Protein AF-A0A7W1SHS6-F1 (afdb_monomer_lite)

Secondary structure (DSSP, 8-state):
--HHHHHHHHHHHHHHHHHS-HHHHHHHHHHHT-SS--HHHHHHHHHTSHHHHHHHHH--S--HHHHHHHHHHHHHHIIIIISSS--HHHHHHHHHHHHHHH-HHHHHHHHHHHHHHHHHHH-S---HHHHHHHHHHHHHHHHHHHHHHHHHHHHT---

Foldseek 3Di:
DDPVLVVQLQVQLQVVLVVDDPVLNVLLCQLQVHPDDGSVVLVCCVVVVVSNVVSPVVDPDDCSSVVVSVVSSVVSCCCSVPVDRDPPVVVCVVVVVVCCCVPPVNVVVVVCCVVVVVVVVVPDDDPVVNVCVVVVVVVVVVVVVVVVVVVVVVVVDDD

Sequence (159 aa):
MTPEEERTLIANLDAKLLEMKPDQQRAIMRDLGLDRMSGKILLNAFAGGGAMLGAATVATSTGFGLYLAATTILHAVATTMFGVTLGFGVYTGLTSTIAFFLNPVVTSAVVAASVGGLMLTQGKRLPQKVAAMVLGQILSKRIHEKAMAAAMVAASGAP

pLDDT: mean 71.98, std 11.48, range [45.75, 91.44]

Radius of gyration: 23.16 Å; chains: 1; bounding box: 57×57×45 Å

Structure (mmCIF, N/CA/C/O backbone):
data_AF-A0A7W1SHS6-F1
#
_entry.id   AF-A0A7W1SHS6-F1
#
loop_
_atom_site.group_PDB
_atom_site.id
_atom_site.type_symbol
_atom_site.label_atom_id
_atom_site.label_alt_id
_atom_site.label_comp_id
_atom_site.label_asym_id
_atom_site.label_entity_id
_atom_site.label_seq_id
_atom_site.pdbx_PDB_ins_code
_atom_site.Cartn_x
_atom_site.Cartn_y
_atom_site.Cartn_z
_atom_site.occupancy
_atom_site.B_iso_or_equiv
_atom_site.auth_seq_id
_atom_site.auth_comp_id
_atom_site.auth_asym_id
_atom_site.auth_atom_id
_atom_site.pdbx_PDB_model_num
ATOM 1 N N . MET A 1 1 ? 9.366 14.236 -4.301 1.00 65.19 1 MET A N 1
ATOM 2 C CA . MET A 1 1 ? 9.626 13.476 -5.532 1.00 65.19 1 MET A CA 1
ATOM 3 C C . MET A 1 1 ? 9.761 14.472 -6.663 1.00 65.19 1 MET A C 1
ATOM 5 O O . MET A 1 1 ? 8.917 15.357 -6.766 1.00 65.19 1 MET A O 1
ATOM 9 N N . THR A 1 2 ? 10.839 14.403 -7.430 1.00 83.25 2 THR A N 1
ATOM 10 C CA . THR A 1 2 ? 11.040 15.233 -8.621 1.00 83.25 2 THR A CA 1
ATOM 11 C C . THR A 1 2 ? 10.282 14.639 -9.822 1.00 83.25 2 THR A C 1
ATOM 13 O O . THR A 1 2 ? 9.982 13.442 -9.818 1.00 83.25 2 THR A O 1
ATOM 16 N N . PRO A 1 3 ? 9.970 15.426 -10.871 1.00 85.81 3 PRO A N 1
ATOM 17 C CA . PRO A 1 3 ? 9.273 14.911 -12.057 1.00 85.81 3 PRO A CA 1
ATOM 18 C C . PRO A 1 3 ? 10.013 13.769 -12.775 1.00 85.81 3 PRO A C 1
ATOM 20 O O . PRO A 1 3 ? 9.381 12.889 -13.356 1.00 85.81 3 PRO A O 1
ATOM 23 N N . GLU A 1 4 ? 11.347 13.762 -12.727 1.00 83.75 4 GLU A N 1
ATOM 24 C CA . GLU A 1 4 ? 12.174 12.703 -13.323 1.00 83.75 4 GLU A CA 1
ATOM 25 C C . GLU A 1 4 ? 12.161 11.413 -12.487 1.00 83.75 4 GLU A C 1
ATOM 27 O O . GLU A 1 4 ? 12.064 10.309 -13.032 1.00 83.75 4 GLU A O 1
ATOM 32 N N . GLU A 1 5 ? 12.163 11.532 -11.155 1.00 81.62 5 GLU A N 1
ATOM 33 C CA . GLU A 1 5 ? 11.978 10.388 -10.253 1.00 81.62 5 GLU A CA 1
ATOM 34 C C . GLU A 1 5 ? 10.604 9.740 -10.460 1.00 81.62 5 GLU A C 1
ATOM 36 O O . GLU A 1 5 ? 10.496 8.515 -10.483 1.00 81.62 5 GLU A O 1
ATOM 41 N N . GLU A 1 6 ? 9.547 10.545 -10.625 1.00 85.19 6 GLU A N 1
ATOM 42 C CA . GLU A 1 6 ? 8.181 10.052 -10.843 1.00 85.19 6 GLU A CA 1
ATOM 43 C C . GLU A 1 6 ? 8.068 9.247 -12.140 1.00 85.19 6 GLU A C 1
ATOM 45 O O . GLU A 1 6 ? 7.535 8.136 -12.144 1.00 85.19 6 GLU A O 1
ATOM 50 N N . ARG A 1 7 ? 8.638 9.761 -13.234 1.00 88.50 7 ARG A N 1
ATOM 51 C CA . ARG A 1 7 ? 8.676 9.059 -14.526 1.00 88.50 7 ARG A CA 1
ATOM 52 C C . ARG A 1 7 ? 9.415 7.731 -14.433 1.00 88.50 7 ARG A C 1
ATOM 54 O O . ARG A 1 7 ? 8.915 6.718 -14.918 1.00 88.50 7 ARG A O 1
ATOM 61 N N . THR A 1 8 ? 10.572 7.731 -13.776 1.00 87.12 8 THR A N 1
ATOM 62 C CA . THR A 1 8 ? 11.384 6.523 -13.582 1.00 87.12 8 THR A CA 1
ATOM 63 C C . THR A 1 8 ? 10.645 5.497 -12.723 1.00 87.12 8 THR A C 1
ATOM 65 O O . THR A 1 8 ? 10.667 4.302 -13.010 1.00 87.12 8 THR A O 1
ATOM 68 N N . LEU A 1 9 ? 9.923 5.953 -11.697 1.00 87.50 9 LEU A N 1
ATOM 69 C CA . LEU A 1 9 ? 9.112 5.086 -10.851 1.00 87.50 9 LEU A CA 1
ATOM 70 C C . LEU A 1 9 ?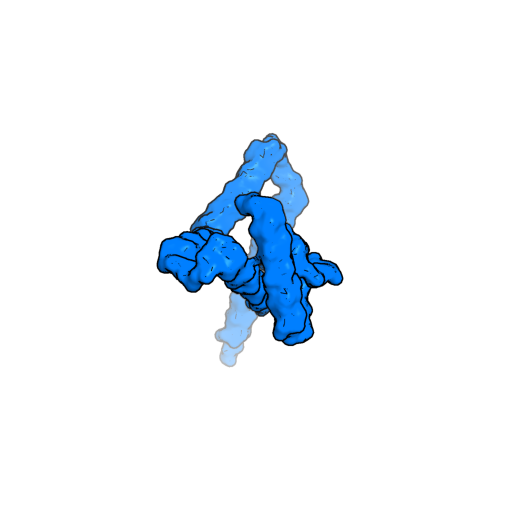 7.969 4.434 -11.631 1.00 87.50 9 LEU A C 1
ATOM 72 O O . LEU A 1 9 ? 7.762 3.228 -11.504 1.00 87.50 9 LEU A O 1
ATOM 76 N N . ILE A 1 10 ? 7.255 5.208 -12.450 1.00 90.81 10 ILE A N 1
ATOM 77 C CA . ILE A 1 10 ? 6.176 4.691 -13.298 1.00 90.81 10 ILE A CA 1
ATOM 78 C C . ILE A 1 10 ? 6.727 3.668 -14.298 1.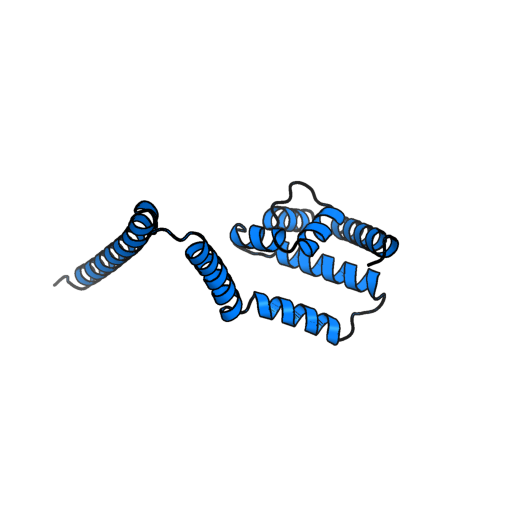00 90.81 10 ILE A C 1
ATOM 80 O O . ILE A 1 10 ? 6.159 2.585 -14.414 1.00 90.81 10 ILE A O 1
ATOM 84 N N . ALA A 1 11 ? 7.857 3.958 -14.948 1.00 89.75 11 ALA A N 1
ATOM 85 C CA . ALA A 1 11 ? 8.485 3.041 -15.898 1.00 89.75 11 ALA A CA 1
ATOM 86 C C . ALA A 1 11 ? 8.916 1.716 -15.241 1.00 89.75 11 ALA A C 1
ATOM 88 O O . ALA A 1 11 ? 8.647 0.640 -15.774 1.00 89.75 11 ALA A O 1
ATOM 89 N N . ASN A 1 12 ? 9.522 1.780 -14.052 1.00 89.00 12 ASN A N 1
ATOM 90 C CA . ASN A 1 12 ? 9.911 0.591 -13.289 1.00 89.00 12 ASN A CA 1
ATOM 91 C C . ASN A 1 12 ? 8.697 -0.230 -12.839 1.00 89.00 12 ASN A C 1
ATOM 93 O O . ASN A 1 12 ? 8.747 -1.461 -12.828 1.00 89.00 12 ASN A O 1
ATOM 97 N N . LEU A 1 13 ? 7.597 0.436 -12.483 1.00 89.88 13 LEU A N 1
ATOM 98 C CA . LEU A 1 13 ? 6.340 -0.237 -12.181 1.00 89.88 13 LEU A CA 1
ATOM 99 C C . LEU A 1 13 ? 5.766 -0.929 -13.415 1.00 89.88 13 LEU A C 1
ATOM 101 O O . LEU A 1 13 ? 5.416 -2.099 -13.320 1.00 89.88 13 LEU A O 1
ATOM 105 N N . ASP A 1 14 ? 5.709 -0.256 -14.562 1.00 91.44 14 ASP A N 1
ATOM 106 C CA . ASP A 1 14 ? 5.215 -0.851 -15.807 1.00 91.44 14 ASP A CA 1
ATOM 107 C C . ASP A 1 14 ? 6.037 -2.083 -16.210 1.00 91.44 14 ASP A C 1
ATOM 109 O O . ASP A 1 14 ? 5.464 -3.135 -16.492 1.00 91.44 14 ASP A O 1
ATOM 113 N N . ALA A 1 15 ? 7.369 -2.000 -16.140 1.00 88.81 15 ALA A N 1
ATOM 114 C CA . ALA A 1 15 ? 8.252 -3.138 -16.392 1.00 88.81 15 ALA A CA 1
ATOM 115 C C . ALA A 1 15 ? 7.947 -4.310 -15.448 1.00 88.81 15 ALA A C 1
ATOM 117 O O . ALA A 1 15 ? 7.743 -5.443 -15.886 1.00 88.81 15 ALA A O 1
ATOM 118 N N . LYS A 1 16 ? 7.818 -4.029 -14.149 1.00 86.50 16 LYS A N 1
ATOM 119 C CA . LYS A 1 16 ? 7.563 -5.067 -13.151 1.00 86.50 16 LYS A CA 1
ATOM 120 C C . LYS A 1 16 ? 6.177 -5.692 -13.279 1.00 86.50 16 LYS A C 1
ATOM 122 O O . LYS A 1 16 ? 6.007 -6.864 -12.963 1.00 86.50 16 LYS A O 1
ATOM 127 N N . LEU A 1 17 ? 5.187 -4.940 -13.752 1.00 87.81 17 LEU A N 1
ATOM 128 C CA . LEU A 1 17 ? 3.856 -5.471 -14.037 1.00 87.81 17 LEU A CA 1
ATOM 129 C C . LEU A 1 17 ? 3.885 -6.412 -15.238 1.00 87.81 17 LEU A C 1
ATOM 131 O O . LEU A 1 17 ? 3.239 -7.455 -15.183 1.00 87.81 17 LEU A O 1
ATOM 135 N N . LEU A 1 18 ? 4.654 -6.091 -16.280 1.00 87.38 18 LEU A N 1
ATOM 136 C CA . LEU A 1 18 ? 4.817 -6.947 -17.459 1.00 87.38 18 LEU A CA 1
ATOM 137 C C . LEU A 1 18 ? 5.500 -8.284 -17.132 1.00 87.38 18 LEU A C 1
ATOM 139 O O . LEU A 1 18 ? 5.187 -9.291 -17.761 1.00 87.38 18 LEU A O 1
ATOM 143 N N . GLU A 1 19 ? 6.382 -8.313 -16.133 1.00 88.06 19 GLU A N 1
ATOM 144 C CA . GLU A 1 19 ? 7.033 -9.540 -15.653 1.00 88.06 19 GLU A CA 1
ATOM 145 C C . GLU A 1 19 ? 6.102 -10.449 -14.828 1.00 88.06 19 GLU A C 1
ATOM 147 O O . GLU A 1 19 ? 6.369 -11.643 -14.668 1.00 88.06 19 GLU A O 1
ATOM 152 N N . MET A 1 20 ? 5.006 -9.910 -14.283 1.00 86.19 20 MET A N 1
ATOM 153 C CA . MET A 1 20 ? 4.071 -10.688 -13.469 1.00 86.19 20 MET A CA 1
ATOM 154 C C . MET A 1 20 ? 3.251 -11.662 -14.308 1.00 86.19 20 MET A C 1
ATOM 156 O O . MET A 1 20 ? 2.840 -11.378 -15.432 1.00 86.19 20 MET A O 1
ATOM 160 N N . LYS A 1 21 ? 2.899 -12.799 -13.701 1.00 89.94 21 LYS A N 1
ATOM 161 C CA . LYS A 1 21 ? 1.964 -13.741 -14.318 1.00 89.94 21 LYS A CA 1
ATOM 162 C C . LYS A 1 21 ? 0.578 -13.094 -14.475 1.00 89.94 21 LYS A C 1
ATOM 164 O 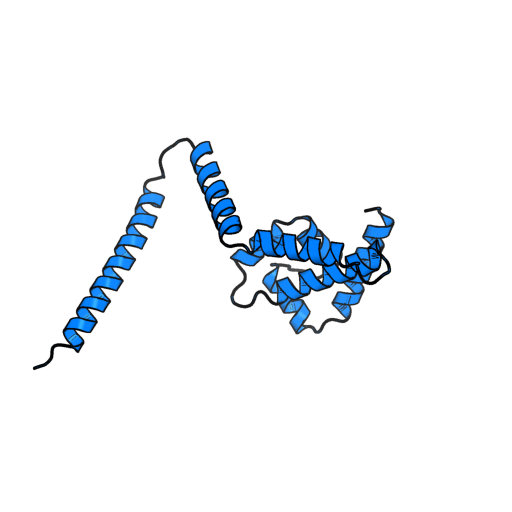O . LYS A 1 21 ? 0.158 -12.342 -13.589 1.00 89.94 21 LYS A O 1
ATOM 169 N N . PRO A 1 22 ? -0.198 -13.464 -15.508 1.00 87.06 22 PRO A N 1
ATOM 170 C CA . PRO A 1 22 ? -1.547 -12.933 -15.717 1.00 87.06 22 PRO A CA 1
ATOM 171 C C . PRO A 1 22 ? -2.468 -13.096 -14.498 1.00 87.06 22 PRO A C 1
ATOM 173 O O . PRO A 1 22 ? -3.282 -12.225 -14.206 1.00 87.06 22 PRO A O 1
ATOM 176 N N . ASP A 1 23 ? -2.319 -14.184 -13.737 1.00 85.25 23 ASP A N 1
ATOM 177 C CA . ASP A 1 23 ? -3.093 -14.428 -12.512 1.00 85.25 23 ASP A CA 1
ATOM 178 C C . ASP A 1 23 ? -2.801 -13.413 -11.406 1.00 85.25 23 ASP A C 1
ATOM 180 O O . ASP A 1 23 ? -3.709 -12.976 -10.700 1.00 85.25 23 ASP A O 1
ATOM 184 N N . GLN A 1 24 ? -1.540 -13.002 -11.281 1.00 84.62 24 GLN A N 1
ATOM 185 C CA . GLN A 1 24 ? -1.110 -12.007 -10.302 1.00 84.62 24 GLN A CA 1
ATOM 186 C C . GLN A 1 24 ? -1.639 -10.624 -10.678 1.00 84.62 24 GLN A C 1
ATOM 188 O O . GLN A 1 24 ? -2.161 -9.910 -9.823 1.00 84.62 24 GLN A O 1
ATOM 193 N N . GLN A 1 25 ? -1.583 -10.279 -11.967 1.00 85.75 25 GLN A N 1
ATOM 194 C CA . GLN A 1 25 ? -2.143 -9.027 -12.469 1.00 85.75 25 GLN A CA 1
ATOM 195 C C . GLN A 1 25 ? -3.658 -8.960 -12.237 1.00 85.75 25 GLN A C 1
ATOM 197 O O . GLN A 1 25 ? -4.163 -7.968 -11.714 1.00 85.75 25 GLN A O 1
ATOM 202 N N . ARG A 1 26 ? -4.383 -10.045 -12.543 1.00 85.25 26 ARG A N 1
ATOM 203 C CA . ARG A 1 26 ? -5.829 -10.149 -12.295 1.00 85.25 26 ARG A CA 1
ATOM 204 C C . ARG A 1 26 ? -6.181 -10.022 -10.818 1.00 85.25 26 ARG A C 1
ATOM 206 O O . ARG A 1 26 ? -7.163 -9.361 -10.493 1.00 85.25 26 ARG A O 1
ATOM 213 N N . ALA A 1 27 ? -5.389 -10.623 -9.930 1.00 82.56 27 ALA A N 1
ATOM 214 C CA . ALA A 1 27 ? -5.591 -10.495 -8.491 1.00 82.56 27 ALA A CA 1
ATOM 215 C C . ALA A 1 27 ? -5.441 -9.038 -8.032 1.00 82.56 27 ALA A C 1
ATOM 217 O O . ALA A 1 27 ? -6.294 -8.547 -7.301 1.00 82.56 27 ALA A O 1
ATOM 218 N N . ILE A 1 28 ? -4.406 -8.332 -8.501 1.00 82.94 28 ILE A N 1
ATOM 219 C CA . ILE A 1 28 ? -4.196 -6.910 -8.194 1.00 82.94 28 ILE A CA 1
ATOM 220 C C . ILE A 1 28 ? -5.359 -6.058 -8.719 1.00 82.94 28 ILE A C 1
ATOM 222 O O . ILE A 1 28 ? -5.907 -5.252 -7.974 1.00 82.94 28 ILE A O 1
ATOM 226 N N . MET A 1 29 ? -5.764 -6.251 -9.978 1.00 82.12 29 MET A N 1
ATOM 227 C CA . MET A 1 29 ? -6.866 -5.497 -10.586 1.00 82.12 29 MET A CA 1
ATOM 228 C C . MET A 1 29 ? -8.187 -5.718 -9.848 1.00 82.12 29 MET A C 1
ATOM 230 O O . MET A 1 29 ? -8.881 -4.756 -9.533 1.00 82.12 29 MET A O 1
ATOM 234 N N . ARG A 1 30 ? -8.512 -6.974 -9.522 1.00 80.88 30 ARG A N 1
ATOM 235 C CA . ARG A 1 30 ? -9.715 -7.333 -8.763 1.00 80.88 30 ARG A CA 1
ATOM 236 C C . ARG A 1 30 ? -9.701 -6.717 -7.367 1.00 80.88 30 ARG A C 1
ATOM 238 O O . ARG A 1 30 ? -10.685 -6.109 -6.964 1.00 80.88 30 ARG A O 1
ATOM 245 N N . ASP A 1 31 ? -8.598 -6.877 -6.641 1.00 74.94 31 ASP A N 1
ATOM 246 C CA . ASP A 1 31 ? -8.495 -6.458 -5.240 1.00 74.94 31 ASP A CA 1
ATOM 247 C C . ASP A 1 31 ? -8.390 -4.933 -5.087 1.00 74.94 31 ASP A C 1
ATOM 249 O O . ASP A 1 31 ? -8.613 -4.433 -3.991 1.00 74.94 31 ASP A O 1
ATOM 253 N N . LEU A 1 32 ? -8.062 -4.199 -6.159 1.00 75.38 32 LEU A N 1
ATOM 254 C CA . LEU A 1 32 ? -8.024 -2.731 -6.199 1.00 75.38 32 LEU A CA 1
ATOM 255 C C . LEU A 1 32 ? -9.188 -2.099 -6.985 1.00 75.38 32 LEU A C 1
ATOM 257 O O . LEU A 1 32 ? -9.266 -0.875 -7.056 1.00 75.38 32 LEU A O 1
ATOM 261 N N . GLY A 1 33 ? -10.075 -2.903 -7.581 1.00 75.19 33 GLY A N 1
ATOM 262 C CA . GLY A 1 33 ? -11.180 -2.414 -8.414 1.00 75.19 33 GLY A CA 1
ATOM 263 C C . GLY A 1 33 ? -10.720 -1.642 -9.656 1.00 75.19 33 GLY A C 1
ATOM 264 O O . GLY A 1 33 ? -11.325 -0.634 -10.012 1.00 75.19 33 GLY A O 1
ATOM 265 N N . LEU A 1 34 ? -9.620 -2.065 -10.283 1.00 75.69 34 LEU A N 1
ATOM 266 C CA . LEU A 1 34 ? -9.028 -1.385 -11.435 1.00 75.69 34 LEU 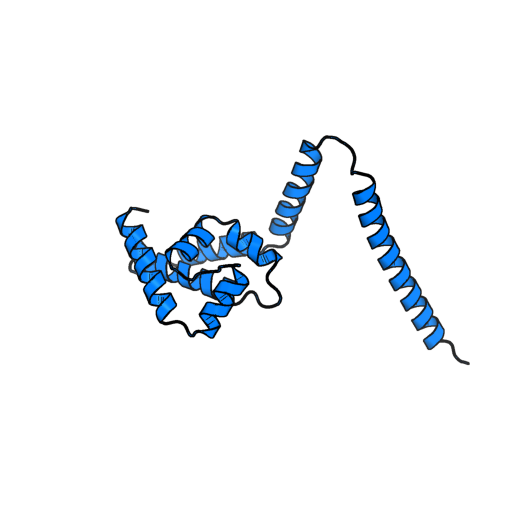A CA 1
ATOM 267 C C . LEU A 1 34 ? -9.462 -2.040 -12.749 1.00 75.69 34 LEU A C 1
ATOM 269 O O . LEU A 1 34 ? -9.209 -3.222 -12.969 1.00 75.69 34 LEU A O 1
ATOM 273 N N . ASP A 1 35 ? -10.006 -1.244 -13.670 1.00 75.94 35 ASP A N 1
ATOM 274 C CA . ASP A 1 35 ? -10.336 -1.697 -15.032 1.00 75.94 35 ASP A CA 1
ATOM 275 C C . ASP A 1 35 ? -9.104 -1.805 -15.942 1.00 75.94 35 ASP A C 1
ATOM 277 O O . ASP A 1 35 ? -9.127 -2.476 -16.974 1.00 75.94 35 ASP A O 1
ATOM 281 N N . ARG A 1 36 ? -8.011 -1.115 -15.587 1.00 79.94 36 ARG A N 1
ATOM 282 C CA . ARG A 1 36 ? -6.756 -1.102 -16.348 1.00 79.94 36 ARG A CA 1
ATOM 283 C C . ARG A 1 36 ? -5.552 -1.193 -15.426 1.00 79.94 36 ARG A C 1
ATOM 285 O O . ARG A 1 36 ? -5.542 -0.619 -14.341 1.00 79.94 36 ARG A O 1
ATOM 292 N N . MET A 1 37 ? -4.517 -1.865 -15.918 1.00 81.00 37 MET A N 1
ATOM 293 C CA . MET A 1 37 ? -3.263 -2.074 -15.207 1.00 81.00 37 MET A CA 1
ATOM 294 C C . MET A 1 37 ? -2.186 -1.140 -15.767 1.00 81.00 37 MET A C 1
ATOM 296 O O . MET A 1 37 ? -1.849 -1.227 -16.945 1.00 81.00 37 MET A O 1
ATOM 300 N N . SER A 1 38 ? -1.667 -0.235 -14.937 1.00 88.25 38 SER A N 1
ATOM 301 C CA . SER A 1 38 ? -0.458 0.541 -15.239 1.00 88.25 38 SER A CA 1
ATOM 302 C C . SER A 1 38 ? 0.224 1.014 -13.961 1.00 88.25 38 SER A C 1
ATOM 304 O O . SER A 1 38 ? -0.420 1.191 -12.920 1.00 88.25 38 SER A O 1
ATOM 306 N N . GLY A 1 39 ? 1.525 1.272 -14.049 1.00 84.88 39 GLY A N 1
ATOM 307 C CA . GLY A 1 39 ? 2.337 1.801 -12.964 1.00 84.88 39 GLY A CA 1
ATOM 308 C C . GLY A 1 39 ? 1.815 3.139 -12.455 1.00 84.88 39 GLY A C 1
ATOM 309 O O . GLY A 1 39 ? 1.770 3.358 -11.249 1.00 84.88 39 GLY A O 1
ATOM 310 N N . LYS A 1 40 ? 1.300 3.992 -13.349 1.00 86.00 40 LYS A N 1
ATOM 311 C CA . LYS A 1 40 ? 0.666 5.263 -12.971 1.00 86.00 40 LYS A CA 1
ATOM 312 C C . LYS A 1 40 ? -0.605 5.059 -12.142 1.00 86.00 40 LYS A C 1
ATOM 314 O O . LYS A 1 40 ? -0.808 5.760 -11.156 1.00 86.00 40 LYS A O 1
ATOM 319 N N . ILE A 1 41 ? -1.466 4.115 -12.528 1.00 84.50 41 ILE A N 1
ATOM 320 C CA . ILE A 1 41 ? -2.705 3.822 -11.789 1.00 84.50 41 ILE A CA 1
ATOM 321 C C . ILE A 1 41 ? -2.371 3.253 -10.406 1.00 84.50 41 ILE A C 1
ATOM 323 O O . ILE A 1 41 ? -2.951 3.689 -9.415 1.00 84.50 41 ILE A O 1
ATOM 327 N N . LEU A 1 42 ? -1.404 2.337 -10.326 1.00 83.00 42 LEU A N 1
ATOM 328 C CA . LEU A 1 42 ? -0.945 1.752 -9.065 1.00 83.00 42 LEU A CA 1
ATOM 329 C C . LEU A 1 42 ? -0.306 2.785 -8.136 1.00 83.00 42 LEU A C 1
ATOM 331 O O . LEU A 1 42 ? -0.652 2.842 -6.956 1.00 83.00 42 LEU A O 1
ATOM 335 N N . LEU A 1 43 ? 0.571 3.635 -8.673 1.00 84.88 43 LEU A N 1
ATOM 336 C CA . LEU A 1 43 ? 1.194 4.718 -7.921 1.00 84.88 43 LEU A CA 1
ATOM 337 C C . LEU A 1 43 ? 0.142 5.696 -7.388 1.00 84.88 43 LEU A C 1
ATOM 339 O O . LEU A 1 43 ? 0.189 6.056 -6.216 1.00 84.88 43 LEU A O 1
ATOM 343 N N . ASN A 1 44 ? -0.849 6.059 -8.204 1.00 80.12 44 ASN A N 1
ATOM 344 C CA . ASN A 1 44 ? -1.947 6.929 -7.788 1.00 80.12 44 ASN A CA 1
ATOM 345 C C . ASN A 1 44 ? -2.869 6.269 -6.755 1.00 80.12 44 ASN A C 1
ATOM 347 O O . ASN A 1 44 ? -3.322 6.941 -5.833 1.00 80.12 44 ASN A O 1
ATOM 351 N N . ALA A 1 45 ? -3.143 4.967 -6.874 1.00 74.50 45 ALA A N 1
ATOM 352 C CA . ALA A 1 45 ? -3.945 4.230 -5.898 1.00 74.50 45 ALA A CA 1
ATOM 353 C C . ALA A 1 45 ? -3.251 4.160 -4.528 1.00 74.50 45 ALA A C 1
ATOM 355 O O . ALA A 1 45 ? -3.908 4.277 -3.492 1.00 74.50 45 ALA A O 1
ATOM 356 N N . PHE A 1 46 ? -1.924 4.019 -4.531 1.00 75.81 46 PHE A N 1
ATOM 357 C CA . PHE A 1 46 ? -1.093 4.039 -3.331 1.00 75.81 46 PHE A CA 1
ATOM 358 C C . PHE A 1 46 ? -0.965 5.445 -2.735 1.00 75.81 46 PHE A C 1
ATOM 360 O O . PHE A 1 46 ? -1.241 5.635 -1.554 1.00 75.81 46 PHE A O 1
ATOM 367 N N . ALA A 1 47 ? -0.620 6.445 -3.551 1.00 75.12 47 ALA A N 1
ATOM 368 C CA . ALA A 1 47 ? -0.487 7.838 -3.120 1.00 75.12 47 ALA A CA 1
ATOM 369 C C . ALA A 1 47 ? -1.822 8.437 -2.653 1.00 75.12 47 ALA A C 1
ATOM 371 O O . ALA A 1 47 ? -1.856 9.246 -1.731 1.00 75.12 47 ALA A O 1
ATOM 372 N N . GLY A 1 48 ? -2.928 8.019 -3.273 1.00 67.06 48 GLY A N 1
ATOM 373 C CA . GLY A 1 48 ? -4.271 8.466 -2.930 1.00 67.06 48 GLY A CA 1
ATOM 374 C C . GLY A 1 48 ? -4.800 7.896 -1.615 1.00 67.06 48 GLY A C 1
ATOM 375 O O . GLY A 1 48 ? -5.743 8.471 -1.079 1.00 67.06 48 GLY A O 1
ATOM 376 N N . GLY A 1 49 ? -4.230 6.796 -1.094 1.00 57.06 49 GLY A N 1
ATOM 377 C CA . GLY A 1 49 ? -4.577 6.138 0.180 1.00 57.06 49 GLY A CA 1
ATOM 378 C C . GLY A 1 49 ? -5.998 5.548 0.270 1.00 57.06 49 GLY A C 1
ATOM 379 O O . GLY A 1 49 ? -6.187 4.426 0.734 1.00 57.06 49 GLY A O 1
ATOM 380 N N . GLY A 1 50 ? -7.013 6.266 -0.215 1.00 54.19 50 GLY A N 1
ATOM 381 C CA . GLY A 1 50 ? -8.430 5.919 -0.137 1.00 54.19 50 GLY A CA 1
ATOM 382 C C . GLY A 1 50 ? -8.877 4.828 -1.108 1.00 54.19 50 GLY A C 1
ATOM 383 O O . GLY A 1 50 ? -9.822 4.111 -0.798 1.00 54.19 50 GLY A O 1
ATOM 384 N N . ALA A 1 51 ? -8.192 4.643 -2.242 1.00 52.19 51 ALA A N 1
ATOM 385 C CA . ALA A 1 51 ? -8.524 3.580 -3.196 1.00 52.19 51 ALA A CA 1
ATOM 386 C C . ALA A 1 51 ? -8.130 2.192 -2.661 1.00 52.19 51 ALA A C 1
ATOM 388 O O . ALA A 1 51 ? -8.931 1.266 -2.722 1.00 52.19 51 ALA A O 1
ATOM 389 N N . MET A 1 52 ? -6.945 2.059 -2.049 1.00 50.88 52 MET A N 1
ATOM 390 C CA . MET A 1 52 ? -6.536 0.816 -1.378 1.00 50.88 52 MET A CA 1
ATOM 391 C C . MET A 1 52 ? -7.418 0.489 -0.163 1.00 50.88 52 MET A C 1
ATOM 393 O O . MET A 1 52 ? -7.784 -0.668 0.030 1.00 50.88 52 MET A O 1
ATOM 397 N N . LEU A 1 53 ? -7.801 1.494 0.635 1.00 49.50 53 LEU A N 1
ATOM 398 C CA . LEU A 1 53 ? -8.677 1.298 1.798 1.00 49.50 53 LEU A CA 1
ATOM 399 C C . LEU A 1 53 ? -10.130 0.979 1.406 1.00 49.50 53 LEU A C 1
ATOM 401 O O . LEU A 1 53 ? -10.763 0.142 2.043 1.00 49.50 53 LEU A O 1
ATOM 405 N N . GLY A 1 54 ? -10.654 1.612 0.351 1.00 51.22 54 GLY A N 1
ATOM 406 C CA . GLY A 1 54 ? -11.990 1.337 -0.183 1.00 51.22 54 GLY A CA 1
ATOM 407 C C . GLY A 1 54 ? -12.086 -0.004 -0.912 1.00 51.22 54 GLY A C 1
ATOM 408 O O . GLY A 1 54 ? -13.115 -0.666 -0.852 1.00 51.22 54 GLY A O 1
ATOM 409 N N . ALA A 1 55 ? -11.008 -0.452 -1.553 1.00 51.47 55 ALA A N 1
ATOM 410 C CA . ALA A 1 55 ? -10.975 -1.770 -2.169 1.00 51.47 55 ALA A CA 1
ATOM 411 C C . ALA A 1 55 ? -10.803 -2.892 -1.125 1.00 51.47 55 ALA A C 1
ATOM 413 O O . ALA A 1 55 ? -11.404 -3.955 -1.263 1.00 51.47 55 ALA A O 1
ATOM 414 N N . ALA A 1 56 ? -10.108 -2.633 -0.009 1.00 49.19 56 ALA A N 1
ATOM 415 C CA . ALA A 1 56 ? -9.987 -3.574 1.109 1.00 49.19 56 ALA A CA 1
ATOM 416 C C . ALA A 1 56 ? -11.321 -3.885 1.820 1.00 49.19 56 ALA A C 1
ATOM 418 O O . ALA A 1 56 ? -11.458 -4.960 2.401 1.00 49.19 56 ALA A O 1
ATOM 419 N N . THR A 1 57 ? -12.314 -2.989 1.770 1.00 48.78 57 THR A N 1
ATOM 420 C CA . THR A 1 57 ? -13.648 -3.239 2.352 1.00 48.78 57 THR A CA 1
ATOM 421 C C . THR A 1 57 ? -14.560 -4.057 1.432 1.00 48.78 57 THR A C 1
ATOM 423 O O . THR A 1 57 ? -15.520 -4.656 1.916 1.00 48.78 57 THR A O 1
ATOM 426 N N . VAL A 1 58 ? -14.254 -4.119 0.130 1.00 47.97 58 VAL A N 1
ATOM 427 C CA . VAL A 1 58 ? -15.036 -4.837 -0.896 1.00 47.97 58 VAL A CA 1
ATOM 428 C C . VAL A 1 58 ? -14.359 -6.146 -1.334 1.00 47.97 58 VAL A C 1
ATOM 430 O O . VAL A 1 58 ? -15.037 -7.061 -1.801 1.00 47.97 58 VAL A O 1
ATOM 433 N N . ALA A 1 59 ? -13.040 -6.281 -1.156 1.00 47.03 59 ALA A N 1
ATOM 434 C CA . ALA A 1 59 ? -12.270 -7.431 -1.615 1.00 47.03 59 ALA A CA 1
ATOM 435 C C . ALA A 1 59 ? -12.588 -8.702 -0.812 1.00 47.03 59 ALA A C 1
ATOM 437 O O . ALA A 1 59 ? -12.053 -8.994 0.258 1.00 47.03 59 ALA A O 1
ATOM 438 N N . THR A 1 60 ? -13.451 -9.507 -1.408 1.00 49.31 60 THR A N 1
ATOM 439 C CA . THR A 1 60 ? -13.696 -10.903 -1.087 1.00 49.31 60 THR A CA 1
ATOM 440 C C . THR A 1 60 ? -12.386 -11.712 -0.996 1.00 49.31 60 THR A C 1
ATOM 442 O O . THR A 1 60 ? -11.624 -11.842 -1.953 1.00 49.31 60 THR A O 1
ATOM 445 N N . SER A 1 61 ? -12.176 -12.272 0.196 1.00 48.22 61 SER A N 1
ATOM 446 C CA . SER A 1 61 ? -11.506 -13.536 0.541 1.00 48.22 61 SER A CA 1
ATOM 447 C C . SER A 1 61 ? -9.983 -13.726 0.514 1.00 48.22 61 SER A C 1
ATOM 449 O O . SER A 1 61 ? -9.578 -14.746 1.057 1.00 48.22 61 SER A O 1
ATOM 451 N N . THR A 1 62 ? -9.102 -12.845 0.012 1.00 55.31 62 THR A N 1
ATOM 452 C CA . THR A 1 62 ? -7.638 -13.120 0.176 1.00 55.31 62 THR A CA 1
ATOM 453 C C . THR A 1 62 ? -6.687 -11.932 0.342 1.00 55.31 62 THR A C 1
ATOM 455 O O . THR A 1 62 ? -5.626 -12.132 0.925 1.00 55.31 62 THR A O 1
ATOM 458 N N . GLY A 1 63 ? -6.992 -10.721 -0.144 1.00 69.19 63 GLY A N 1
ATOM 459 C CA . GLY A 1 63 ? -6.093 -9.554 -0.005 1.00 69.19 63 GLY A CA 1
ATOM 460 C C . GLY A 1 63 ? -4.697 -9.722 -0.638 1.00 69.19 63 GLY A C 1
ATOM 461 O O . GLY A 1 63 ? -3.811 -8.891 -0.440 1.00 69.19 63 GLY A O 1
ATOM 462 N N . PHE A 1 64 ? -4.479 -10.799 -1.396 1.00 79.12 64 PHE A N 1
ATOM 463 C CA . PHE A 1 64 ? -3.186 -11.150 -1.972 1.00 79.12 64 PHE A CA 1
ATOM 464 C C . PHE A 1 64 ? -2.797 -10.203 -3.110 1.00 79.12 64 PHE A C 1
ATOM 466 O O . PHE A 1 64 ? -1.632 -9.834 -3.229 1.00 79.12 64 PHE A O 1
ATOM 473 N N . GLY A 1 65 ? -3.762 -9.742 -3.910 1.00 78.81 65 GLY A N 1
ATOM 474 C CA . GLY A 1 65 ? -3.527 -8.721 -4.928 1.00 78.81 65 GLY A CA 1
ATOM 475 C C . GLY A 1 65 ? -3.103 -7.394 -4.305 1.00 78.81 65 GLY A C 1
ATOM 476 O O . GLY A 1 65 ? -2.165 -6.761 -4.783 1.00 78.81 65 GLY A O 1
ATOM 477 N N . LEU A 1 66 ? -3.709 -7.016 -3.178 1.00 77.31 66 LEU A N 1
ATOM 478 C CA . LEU A 1 66 ? -3.304 -5.826 -2.429 1.00 77.31 66 LEU A CA 1
ATOM 479 C C . LEU A 1 66 ? -1.862 -5.947 -1.907 1.00 77.31 66 LEU A C 1
ATOM 481 O O . LEU A 1 66 ? -1.072 -5.014 -2.052 1.00 77.31 66 LEU A O 1
ATOM 485 N N . TYR A 1 67 ? -1.494 -7.111 -1.365 1.00 76.88 67 TYR A N 1
ATOM 486 C CA . TYR A 1 67 ? -0.120 -7.402 -0.945 1.00 76.88 67 TYR A CA 1
ATOM 487 C C . TYR A 1 67 ? 0.878 -7.310 -2.111 1.00 76.88 67 TYR A C 1
ATOM 489 O O . TYR A 1 67 ? 1.927 -6.669 -1.986 1.00 76.88 67 TYR A O 1
ATOM 497 N N . LEU A 1 68 ? 0.554 -7.904 -3.263 1.00 83.12 68 LEU A N 1
ATOM 498 C CA . LEU A 1 68 ? 1.404 -7.835 -4.452 1.00 83.12 68 LEU A CA 1
ATOM 499 C C . LEU A 1 68 ? 1.568 -6.398 -4.956 1.00 83.12 68 LEU A C 1
ATOM 501 O O . LEU A 1 68 ? 2.683 -5.984 -5.269 1.00 83.12 68 LEU A O 1
ATOM 505 N N . ALA A 1 69 ? 0.491 -5.614 -4.991 1.00 82.56 69 ALA A N 1
ATOM 506 C CA . ALA A 1 69 ? 0.551 -4.208 -5.370 1.00 82.56 69 ALA A CA 1
ATOM 507 C C . ALA A 1 69 ? 1.452 -3.410 -4.418 1.00 82.56 69 ALA A C 1
ATOM 509 O O . ALA A 1 69 ? 2.369 -2.720 -4.861 1.00 82.56 69 ALA A O 1
ATOM 510 N N . ALA A 1 70 ? 1.240 -3.555 -3.108 1.00 79.31 70 ALA A N 1
ATOM 511 C CA . ALA A 1 70 ? 2.002 -2.840 -2.091 1.00 79.31 70 ALA A CA 1
ATOM 512 C C . ALA A 1 70 ? 3.501 -3.176 -2.141 1.00 79.31 70 ALA A C 1
ATOM 514 O O . ALA A 1 70 ? 4.339 -2.276 -2.137 1.00 79.31 70 ALA A O 1
ATOM 515 N N . THR A 1 71 ? 3.854 -4.459 -2.241 1.00 79.31 71 THR A N 1
ATOM 516 C CA . THR A 1 71 ? 5.258 -4.898 -2.324 1.00 79.31 71 THR A CA 1
ATOM 517 C C . THR A 1 71 ? 5.932 -4.471 -3.626 1.00 79.31 71 THR A C 1
ATOM 519 O O . THR A 1 71 ? 7.112 -4.122 -3.622 1.00 79.31 71 THR A O 1
ATOM 522 N N . THR A 1 72 ? 5.192 -4.438 -4.735 1.00 83.38 72 THR A N 1
ATOM 523 C CA . THR A 1 72 ? 5.695 -3.968 -6.033 1.00 83.38 72 THR A CA 1
ATOM 524 C C . THR A 1 72 ? 5.995 -2.477 -5.999 1.00 83.38 72 THR A C 1
ATOM 526 O O . THR A 1 72 ? 7.087 -2.076 -6.398 1.00 83.38 72 THR A O 1
ATOM 529 N N . ILE A 1 73 ? 5.069 -1.674 -5.471 1.00 82.25 73 ILE A N 1
ATOM 530 C CA . ILE A 1 73 ? 5.251 -0.228 -5.311 1.00 82.25 73 ILE A CA 1
ATOM 531 C C . ILE A 1 73 ? 6.396 0.062 -4.360 1.00 82.25 73 ILE A C 1
ATOM 533 O O . ILE A 1 73 ? 7.279 0.841 -4.703 1.00 82.25 73 ILE A O 1
ATOM 537 N N . LEU A 1 74 ? 6.448 -0.621 -3.218 1.00 78.94 74 LEU A N 1
ATOM 538 C CA . LEU A 1 74 ? 7.551 -0.476 -2.282 1.00 78.94 74 LEU A CA 1
ATOM 539 C C . LEU A 1 74 ? 8.894 -0.776 -2.943 1.00 78.94 74 LEU A C 1
ATOM 541 O O . LEU A 1 74 ? 9.835 -0.007 -2.789 1.00 78.94 74 LEU A O 1
ATOM 545 N N . HIS A 1 75 ? 8.984 -1.880 -3.680 1.00 79.62 75 HIS A N 1
ATOM 546 C CA . HIS A 1 75 ? 10.210 -2.254 -4.368 1.00 79.62 75 HIS A CA 1
ATOM 547 C C . HIS A 1 75 ? 10.586 -1.242 -5.454 1.00 79.62 75 HIS A C 1
ATOM 549 O O . HIS A 1 75 ? 11.751 -0.888 -5.577 1.00 79.62 75 HIS A O 1
ATOM 555 N N . ALA A 1 76 ? 9.621 -0.754 -6.233 1.00 81.38 76 ALA A N 1
ATOM 556 C CA . ALA A 1 76 ? 9.887 0.242 -7.262 1.00 81.38 76 ALA A CA 1
ATOM 557 C C . ALA A 1 76 ? 10.344 1.573 -6.640 1.00 81.38 76 ALA A C 1
ATOM 559 O O . ALA A 1 76 ? 11.319 2.157 -7.097 1.00 81.38 76 ALA A O 1
ATOM 560 N N . VAL A 1 77 ? 9.713 2.015 -5.547 1.00 76.88 77 VAL A N 1
ATOM 561 C CA . VAL A 1 77 ? 10.125 3.207 -4.789 1.00 76.88 77 VAL A CA 1
ATOM 562 C C . VAL A 1 77 ? 11.513 3.010 -4.179 1.00 76.88 77 VAL A C 1
ATOM 564 O O . VAL A 1 77 ? 12.348 3.903 -4.282 1.00 76.88 77 VAL A O 1
ATOM 567 N N . ALA A 1 78 ? 11.784 1.842 -3.594 1.00 73.12 78 ALA A N 1
ATOM 568 C CA . ALA A 1 78 ? 13.087 1.477 -3.042 1.00 73.12 78 ALA A CA 1
ATOM 569 C C . ALA A 1 78 ? 14.197 1.612 -4.090 1.00 73.12 78 ALA A C 1
ATOM 571 O O . ALA A 1 78 ? 15.190 2.302 -3.867 1.00 73.12 78 ALA A O 1
ATOM 572 N N . THR A 1 79 ? 13.998 0.990 -5.251 1.00 75.06 79 THR A N 1
ATOM 573 C CA . THR A 1 79 ? 14.985 0.967 -6.329 1.00 75.06 79 THR A CA 1
ATOM 574 C C .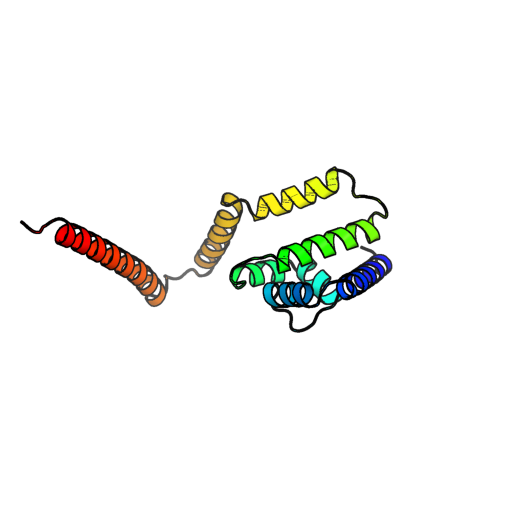 THR A 1 79 ? 15.141 2.344 -6.976 1.00 75.06 79 THR A C 1
ATOM 576 O O . THR A 1 79 ? 16.268 2.782 -7.181 1.00 75.06 79 THR A O 1
ATOM 579 N N . THR A 1 80 ? 14.044 3.063 -7.245 1.00 71.81 80 THR A N 1
ATOM 580 C CA . THR A 1 80 ? 14.082 4.365 -7.933 1.00 71.81 80 THR A CA 1
ATOM 581 C C . THR A 1 80 ? 14.572 5.505 -7.043 1.00 71.81 80 THR A C 1
ATOM 583 O O . THR A 1 80 ? 15.353 6.333 -7.498 1.00 71.81 80 THR A O 1
ATOM 586 N N . MET A 1 81 ? 14.103 5.593 -5.795 1.00 66.19 81 MET A N 1
ATOM 587 C CA . MET A 1 81 ? 14.417 6.738 -4.932 1.00 66.19 81 MET A CA 1
ATOM 588 C C . MET A 1 81 ? 15.714 6.563 -4.150 1.00 66.19 81 MET A C 1
ATOM 590 O O . MET A 1 81 ? 16.338 7.557 -3.790 1.00 66.19 81 MET A O 1
ATOM 594 N N . PHE A 1 82 ? 16.114 5.323 -3.864 1.00 67.81 82 PHE A N 1
ATOM 595 C CA . PHE A 1 82 ? 17.262 5.071 -2.999 1.00 67.81 82 PHE A CA 1
ATOM 596 C C . PHE A 1 82 ? 18.403 4.347 -3.707 1.00 67.81 82 PHE A C 1
ATOM 598 O O . PHE A 1 82 ? 19.524 4.455 -3.231 1.00 67.81 82 PHE A O 1
ATOM 605 N N . GLY A 1 83 ? 18.179 3.646 -4.828 1.00 60.34 83 GLY A N 1
ATOM 606 C CA . GLY A 1 83 ? 19.251 2.997 -5.606 1.00 60.34 83 GLY A CA 1
ATOM 607 C C . GLY A 1 83 ? 20.042 1.908 -4.857 1.00 60.34 83 GLY A C 1
ATOM 608 O O . GLY A 1 83 ? 20.996 1.355 -5.395 1.00 60.34 83 GLY A O 1
ATOM 609 N N . VAL A 1 84 ? 19.646 1.586 -3.622 1.00 62.91 84 VAL A N 1
ATOM 610 C CA . VAL A 1 84 ? 20.241 0.591 -2.722 1.00 62.91 84 VAL A CA 1
ATOM 611 C C . VAL A 1 84 ? 19.129 -0.179 -2.016 1.00 62.91 84 VAL A C 1
ATOM 613 O O . VAL A 1 84 ? 17.993 0.290 -1.912 1.00 62.91 84 VAL A O 1
ATOM 616 N N . THR A 1 85 ? 19.453 -1.361 -1.485 1.00 60.94 85 THR A N 1
ATOM 617 C CA . THR A 1 85 ? 18.573 -2.059 -0.543 1.00 60.94 85 THR A CA 1
ATOM 618 C C . THR A 1 85 ? 18.243 -1.106 0.605 1.00 60.94 85 THR A C 1
ATOM 620 O O . THR A 1 85 ? 19.150 -0.679 1.322 1.00 60.94 85 THR A O 1
ATOM 623 N N . LEU A 1 86 ? 16.968 -0.734 0.745 1.00 62.06 86 LEU A N 1
ATOM 624 C CA . LEU A 1 86 ? 16.496 0.202 1.766 1.00 62.06 86 LEU A CA 1
ATOM 625 C C . LEU A 1 86 ? 17.095 -0.137 3.139 1.00 62.06 86 LEU A C 1
ATOM 627 O O . LEU A 1 86 ? 16.990 -1.273 3.606 1.00 62.06 86 LEU A O 1
ATOM 631 N N . GLY A 1 87 ? 17.712 0.854 3.788 1.00 66.44 87 GLY A N 1
ATOM 632 C CA . GLY A 1 87 ? 18.219 0.705 5.150 1.00 66.44 87 GLY A CA 1
ATOM 633 C C . GLY A 1 87 ? 17.102 0.312 6.123 1.00 66.44 87 GLY A C 1
ATOM 634 O O . GLY A 1 87 ? 15.922 0.581 5.881 1.00 66.44 87 GLY A O 1
ATOM 635 N N . PHE A 1 88 ? 17.476 -0.299 7.251 1.00 67.69 88 PHE A N 1
ATOM 636 C CA . PHE A 1 88 ? 16.540 -0.846 8.244 1.00 67.69 88 PHE A CA 1
ATOM 637 C C . PHE A 1 88 ? 15.431 0.141 8.655 1.00 67.69 88 PHE A C 1
ATOM 639 O O . PHE A 1 88 ? 14.284 -0.260 8.852 1.00 67.69 88 PHE A O 1
ATOM 646 N N . GLY A 1 89 ? 15.740 1.441 8.707 1.00 68.75 89 GLY A N 1
ATOM 647 C CA . GLY A 1 89 ? 14.784 2.491 9.061 1.00 68.75 89 GLY A CA 1
ATOM 648 C C . GLY A 1 89 ? 13.596 2.632 8.104 1.00 68.75 89 GLY A C 1
ATOM 649 O O . GLY A 1 89 ? 12.483 2.850 8.572 1.00 68.75 89 GLY A O 1
ATOM 650 N N . VAL A 1 90 ? 13.774 2.459 6.788 1.00 67.88 90 VAL A N 1
ATOM 651 C CA . VAL A 1 90 ? 12.665 2.643 5.828 1.00 67.88 90 VAL A CA 1
ATOM 652 C C . VAL A 1 90 ? 11.718 1.448 5.843 1.00 67.88 90 VAL A C 1
ATOM 654 O O . VAL A 1 90 ? 10.503 1.631 5.908 1.00 67.88 90 VAL A O 1
ATOM 657 N N . TYR A 1 91 ? 12.256 0.224 5.866 1.00 66.50 91 TYR A N 1
ATOM 658 C CA . TYR A 1 91 ? 11.437 -0.978 6.051 1.00 66.50 91 TYR A CA 1
ATOM 659 C C . TYR A 1 91 ? 10.688 -0.946 7.384 1.00 66.50 91 TYR A C 1
ATOM 661 O O . TYR A 1 91 ? 9.500 -1.265 7.421 1.00 66.50 91 TYR A O 1
ATOM 669 N N . THR A 1 92 ? 11.351 -0.521 8.464 1.00 73.25 92 THR A N 1
ATOM 670 C CA . THR A 1 92 ? 10.729 -0.392 9.789 1.00 73.25 92 THR A CA 1
ATOM 671 C C . THR A 1 92 ? 9.659 0.689 9.795 1.00 73.25 92 THR A C 1
ATOM 673 O O . THR A 1 92 ? 8.583 0.458 10.336 1.00 73.25 92 THR A O 1
ATOM 676 N N . GLY A 1 93 ? 9.908 1.835 9.159 1.00 75.81 93 GLY A N 1
ATOM 677 C CA . GLY A 1 93 ? 8.935 2.915 9.019 1.00 75.81 93 GLY A CA 1
ATOM 678 C C . GLY A 1 93 ? 7.674 2.440 8.309 1.00 75.81 93 GLY A C 1
ATOM 679 O O . GLY A 1 93 ? 6.589 2.530 8.874 1.00 75.81 93 GLY A O 1
ATOM 680 N N . LEU A 1 94 ? 7.820 1.826 7.132 1.00 68.12 94 LEU A N 1
ATOM 681 C CA . LEU A 1 94 ? 6.683 1.288 6.388 1.00 68.12 94 LEU A CA 1
ATOM 682 C C . LEU A 1 94 ? 5.954 0.187 7.164 1.00 68.12 94 LEU A C 1
ATOM 684 O O . LEU A 1 94 ? 4.730 0.212 7.263 1.00 68.12 94 LEU A O 1
ATOM 688 N N . THR A 1 95 ? 6.693 -0.771 7.726 1.00 69.19 95 THR A N 1
ATOM 689 C CA . THR A 1 95 ? 6.106 -1.876 8.497 1.00 69.19 95 THR A CA 1
ATOM 690 C C . THR A 1 95 ? 5.368 -1.346 9.721 1.00 69.19 95 THR A C 1
ATOM 692 O O . THR A 1 95 ? 4.288 -1.833 10.029 1.00 69.19 95 THR A O 1
ATOM 695 N N . SER A 1 96 ? 5.886 -0.303 10.373 1.00 74.69 96 SER A N 1
ATOM 696 C CA . SER A 1 96 ? 5.223 0.360 11.500 1.00 74.69 96 SER A CA 1
ATOM 697 C C . SER A 1 96 ? 3.972 1.112 11.060 1.00 74.69 96 SER A C 1
ATOM 699 O O . SER A 1 96 ? 2.970 1.068 11.763 1.00 74.69 96 SER A O 1
ATOM 701 N N . THR A 1 97 ? 3.980 1.754 9.888 1.00 73.50 97 THR A N 1
ATOM 702 C CA . THR A 1 97 ? 2.782 2.382 9.311 1.00 73.50 97 THR A CA 1
ATOM 703 C C . THR A 1 97 ? 1.716 1.338 8.987 1.00 73.50 97 THR A C 1
ATOM 705 O O . THR A 1 97 ? 0.561 1.498 9.371 1.00 73.50 97 THR A O 1
ATOM 708 N N . ILE A 1 98 ? 2.096 0.236 8.339 1.00 71.00 98 ILE A N 1
ATOM 709 C CA . ILE A 1 98 ? 1.191 -0.880 8.049 1.00 71.00 98 ILE A CA 1
ATOM 710 C C . ILE A 1 98 ? 0.650 -1.470 9.357 1.00 71.00 98 ILE A C 1
ATOM 712 O O . ILE A 1 98 ? -0.558 -1.633 9.495 1.00 71.00 98 ILE A O 1
ATOM 716 N N . ALA A 1 99 ? 1.512 -1.724 10.344 1.00 71.31 99 ALA A N 1
ATOM 717 C CA . ALA A 1 99 ? 1.116 -2.228 11.655 1.00 71.31 99 ALA A CA 1
ATOM 718 C C . ALA A 1 99 ? 0.190 -1.257 12.395 1.00 71.31 99 ALA A C 1
ATOM 720 O O . ALA A 1 99 ? -0.746 -1.698 13.051 1.00 71.31 99 ALA A O 1
ATOM 721 N N . PHE A 1 100 ? 0.404 0.053 12.263 1.00 76.56 100 PHE A N 1
ATOM 722 C CA . PHE A 1 100 ? -0.477 1.072 12.821 1.00 76.56 100 PHE A CA 1
ATOM 723 C C . PHE A 1 100 ? -1.874 0.992 12.202 1.00 76.56 100 PHE A C 1
ATOM 725 O O . PHE A 1 100 ? -2.851 0.951 12.938 1.00 76.56 100 PHE A O 1
ATOM 732 N N . PHE A 1 101 ? -1.991 0.886 10.876 1.00 67.81 101 PHE A N 1
ATOM 733 C CA . PHE A 1 101 ? -3.297 0.772 10.212 1.00 67.81 101 PHE A CA 1
ATOM 734 C C . PHE A 1 101 ? -3.977 -0.590 10.398 1.00 67.81 101 PHE A C 1
ATOM 736 O O . PHE A 1 101 ? -5.206 -0.648 10.440 1.00 67.81 101 PHE A O 1
ATOM 743 N N . LEU A 1 102 ? -3.200 -1.668 10.533 1.00 69.75 102 LEU A N 1
ATOM 744 C CA . LEU A 1 102 ? -3.694 -3.014 10.841 1.00 69.75 102 LEU A CA 1
ATOM 745 C C . LEU A 1 102 ? -4.023 -3.206 12.325 1.00 69.75 102 LEU A C 1
ATOM 747 O O . LEU A 1 102 ? -4.654 -4.201 12.679 1.00 69.75 102 LEU A O 1
ATOM 751 N N . ASN A 1 103 ? -3.581 -2.300 13.202 1.00 75.75 103 ASN A N 1
ATOM 752 C CA . ASN A 1 103 ? -3.839 -2.417 14.628 1.00 75.75 103 ASN A CA 1
ATOM 753 C C . ASN A 1 103 ? -5.353 -2.308 14.873 1.00 75.75 103 ASN A C 1
ATOM 755 O O . ASN A 1 103 ? -5.925 -1.248 14.602 1.00 75.75 103 ASN A O 1
ATOM 759 N N . PRO A 1 104 ? -5.999 -3.337 15.461 1.00 74.00 104 PRO A N 1
ATOM 760 C CA . PRO A 1 104 ? -7.436 -3.324 15.719 1.00 74.00 104 PRO A CA 1
ATOM 761 C C . PRO A 1 104 ? -7.893 -2.099 16.514 1.00 74.00 104 PRO A C 1
ATOM 763 O O . PRO A 1 104 ? -9.000 -1.607 16.307 1.00 74.00 104 PRO A O 1
ATOM 766 N N . VAL A 1 105 ? -7.041 -1.576 17.400 1.00 83.31 105 VAL A N 1
ATOM 767 C CA . VAL A 1 105 ? -7.305 -0.370 18.194 1.00 83.31 105 VAL A CA 1
ATOM 768 C C . VAL A 1 105 ? -7.368 0.869 17.305 1.00 83.31 105 VAL A C 1
ATOM 770 O O . VAL A 1 105 ? -8.276 1.680 17.445 1.00 83.31 105 VAL A O 1
ATOM 773 N N . VAL A 1 106 ? -6.443 1.011 16.358 1.00 74.62 106 VAL A N 1
ATOM 774 C CA . VAL A 1 106 ? -6.408 2.162 15.449 1.00 74.62 106 VAL A CA 1
ATOM 775 C C . VAL A 1 106 ? -7.537 2.064 14.436 1.00 74.62 106 VAL A C 1
ATOM 777 O O . VAL A 1 106 ? -8.263 3.034 14.251 1.00 74.62 106 VAL A O 1
ATOM 780 N N . THR A 1 107 ? -7.748 0.900 13.818 1.00 73.31 107 THR A N 1
ATOM 781 C CA . THR A 1 107 ? -8.840 0.722 12.855 1.00 73.31 107 THR A CA 1
ATOM 782 C C . THR A 1 107 ? -10.198 0.959 13.520 1.00 73.31 107 THR A C 1
ATOM 784 O O . THR A 1 107 ? -11.032 1.675 12.969 1.00 73.31 107 THR A O 1
ATOM 787 N N . SER A 1 108 ? -10.420 0.435 14.733 1.00 75.00 108 SER A N 1
ATOM 788 C CA . SER A 1 108 ? -11.660 0.682 15.480 1.00 75.00 108 SER A CA 1
ATOM 789 C C . SER A 1 108 ? -11.806 2.140 15.909 1.00 75.00 108 SER A C 1
ATOM 791 O O . SER A 1 108 ? -12.899 2.685 15.780 1.00 75.00 108 SER A O 1
ATOM 793 N N . ALA A 1 109 ? -10.728 2.804 16.334 1.00 80.62 109 ALA A N 1
ATOM 794 C CA . ALA A 1 109 ? -10.744 4.228 16.658 1.00 80.62 109 ALA A CA 1
ATOM 795 C C . ALA A 1 109 ? -11.038 5.098 15.427 1.00 80.62 109 ALA A C 1
ATOM 797 O O . ALA A 1 109 ? -11.838 6.022 15.516 1.00 80.62 109 ALA A O 1
ATOM 798 N N . VAL A 1 110 ? -10.457 4.786 14.265 1.00 80.31 110 VAL A N 1
ATOM 799 C CA . VAL A 1 110 ? -10.710 5.493 12.999 1.00 80.31 110 VAL A CA 1
ATOM 800 C C . VAL A 1 110 ? -12.157 5.299 12.552 1.00 80.31 110 VAL A C 1
ATOM 802 O O . VAL A 1 110 ? -12.812 6.272 12.179 1.00 80.31 110 VAL A O 1
ATOM 805 N N . VAL A 1 111 ? -12.696 4.080 12.640 1.00 77.56 111 VAL A N 1
ATOM 806 C CA . VAL A 1 111 ? -14.110 3.807 12.335 1.00 77.56 111 VAL A CA 1
ATOM 807 C C . VAL A 1 111 ? -15.024 4.540 13.319 1.00 77.56 111 VAL A C 1
ATOM 809 O O . VAL A 1 111 ? -15.959 5.217 12.895 1.00 77.56 111 VAL A O 1
ATOM 812 N N . ALA A 1 112 ? -14.735 4.475 14.620 1.00 79.25 112 ALA A N 1
ATOM 813 C CA . ALA A 1 112 ? -15.508 5.149 15.658 1.00 79.25 112 ALA A CA 1
ATOM 814 C C . ALA A 1 112 ? -15.460 6.676 15.521 1.00 79.25 112 ALA A C 1
ATOM 816 O O . ALA A 1 112 ? -16.486 7.329 15.679 1.00 79.25 112 ALA A O 1
ATOM 817 N N . ALA A 1 113 ? -14.308 7.249 15.174 1.00 78.25 113 ALA A N 1
ATOM 818 C CA . ALA A 1 113 ? -14.154 8.677 14.923 1.00 78.25 113 ALA A CA 1
ATOM 819 C C . ALA A 1 113 ? -14.854 9.105 13.629 1.00 78.25 113 ALA A C 1
ATOM 821 O O . ALA A 1 113 ? -15.456 10.172 13.591 1.00 78.25 113 ALA A O 1
ATOM 822 N N . SER A 1 114 ? -14.843 8.267 12.591 1.00 73.19 114 SER A N 1
ATOM 823 C CA . SER A 1 114 ? -15.540 8.545 11.331 1.00 73.19 114 SER A CA 1
ATOM 824 C C . SER A 1 114 ? -17.059 8.518 11.521 1.00 73.19 114 SER A C 1
ATOM 826 O O . SER A 1 114 ? -17.752 9.458 11.138 1.00 73.19 114 SER A O 1
ATOM 828 N N . VAL A 1 115 ? -17.584 7.482 12.183 1.00 74.50 115 VAL A N 1
ATOM 829 C CA . VAL A 1 115 ? -19.015 7.356 12.504 1.00 74.50 115 VAL A CA 1
ATOM 830 C C . VAL A 1 115 ? -19.440 8.415 13.522 1.00 74.50 115 VAL A C 1
ATOM 832 O O . VAL A 1 115 ? -20.453 9.080 13.331 1.00 74.50 115 VAL A O 1
ATOM 835 N N . GLY A 1 116 ? -18.653 8.614 14.578 1.00 77.19 116 GLY A N 1
ATOM 836 C CA . GLY A 1 116 ? -18.895 9.611 15.618 1.00 77.19 116 GLY A CA 1
ATOM 837 C C . GLY A 1 116 ? -18.840 11.037 15.078 1.00 77.19 116 GLY A C 1
ATOM 838 O O . GLY A 1 116 ? -19.737 11.823 15.351 1.00 77.19 116 GLY A O 1
ATOM 839 N N . GLY A 1 117 ? -17.853 11.364 14.244 1.00 72.94 117 GLY A N 1
ATOM 840 C CA . GLY A 1 117 ? -17.730 12.659 13.574 1.00 72.94 117 GLY A CA 1
ATOM 841 C C . GLY A 1 117 ? -18.890 12.937 12.618 1.00 72.94 117 GLY A C 1
ATOM 842 O O . GLY A 1 117 ? -19.455 14.030 12.639 1.00 72.94 117 GLY A O 1
ATOM 843 N N . LEU A 1 118 ? -19.327 11.937 11.846 1.00 64.69 118 LEU A N 1
ATOM 844 C CA . LEU A 1 118 ? -20.542 12.037 11.029 1.00 64.69 118 LEU A CA 1
ATOM 845 C C . LEU A 1 118 ? -21.806 12.212 11.891 1.00 64.69 118 LEU A C 1
ATOM 847 O O . LEU A 1 118 ? -22.680 12.998 11.539 1.00 64.69 118 LEU A O 1
ATOM 851 N N . MET A 1 119 ? -21.899 11.552 13.049 1.00 57.19 119 MET A N 1
ATOM 852 C CA . MET A 1 119 ? -23.030 11.717 13.973 1.00 57.19 119 MET A CA 1
ATOM 853 C C . MET A 1 119 ? -23.049 13.077 14.679 1.00 57.19 119 MET A C 1
ATOM 855 O O . MET A 1 119 ? -24.122 13.653 14.863 1.00 57.19 119 MET A O 1
ATOM 859 N N . LEU A 1 120 ? -21.883 13.610 15.044 1.00 62.78 120 LEU A N 1
ATOM 860 C CA . LEU A 1 120 ? -21.745 14.917 15.689 1.00 62.78 120 LEU A CA 1
ATOM 861 C C . LEU A 1 120 ? -21.997 16.065 14.703 1.00 62.78 120 LEU A C 1
ATOM 863 O O . LEU A 1 120 ? -22.597 17.069 15.075 1.00 62.78 120 LEU A O 1
ATOM 867 N N . THR A 1 121 ? -21.604 15.903 13.436 1.00 64.19 121 THR A N 1
ATOM 868 C CA . THR A 1 121 ? -21.851 16.901 12.379 1.00 64.19 121 THR A CA 1
ATOM 869 C C . THR A 1 121 ? -23.279 16.862 11.837 1.00 64.19 121 THR A C 1
ATOM 871 O O . THR A 1 121 ? -23.785 17.894 11.401 1.00 64.19 121 THR A O 1
ATOM 874 N N . GLN A 1 122 ? -23.973 15.719 11.902 1.00 57.09 122 GLN A N 1
ATOM 875 C CA . GLN A 1 122 ? -25.353 15.617 11.416 1.00 57.09 122 GLN A CA 1
ATOM 876 C C . GLN A 1 122 ? -26.427 16.124 12.385 1.00 57.09 122 GLN A C 1
ATOM 878 O O . GLN A 1 122 ? -27.563 16.277 11.944 1.00 57.09 122 GLN A O 1
ATOM 883 N N . GLY A 1 123 ? -26.120 16.429 13.654 1.00 57.59 123 GLY A N 1
ATOM 884 C CA . GLY A 1 123 ? -26.955 17.240 14.566 1.00 57.59 123 GLY A CA 1
ATOM 885 C C . GLY A 1 123 ? -28.430 16.837 14.783 1.00 57.59 123 GLY A C 1
ATOM 886 O O . GLY A 1 123 ? -29.139 17.493 15.544 1.00 57.59 123 GLY A O 1
ATOM 887 N N . LYS A 1 124 ? -28.943 15.784 14.142 1.00 52.75 124 LYS A N 1
ATOM 888 C CA . LYS A 1 124 ? -30.350 15.387 14.156 1.00 52.75 124 LYS A CA 1
ATOM 889 C C . LYS A 1 124 ? -30.449 13.871 14.062 1.00 52.75 124 LYS A C 1
ATOM 891 O O . LYS A 1 124 ? -30.071 13.275 13.064 1.00 52.75 124 LYS A O 1
ATOM 896 N N . ARG A 1 125 ? -30.972 13.315 15.161 1.00 51.19 125 ARG A N 1
ATOM 897 C CA . ARG A 1 125 ? -31.690 12.043 15.352 1.00 51.19 125 ARG A CA 1
ATOM 898 C C . ARG A 1 125 ? -31.472 11.013 14.248 1.00 51.19 125 ARG A C 1
ATOM 900 O O . ARG A 1 125 ? -31.924 11.230 13.127 1.00 51.19 125 ARG A O 1
ATOM 907 N N . LEU A 1 126 ? -30.906 9.858 14.625 1.00 58.25 126 LEU A N 1
ATOM 908 C CA . LEU A 1 126 ? -30.901 8.659 13.785 1.00 58.25 126 LEU A CA 1
ATOM 909 C C . LEU A 1 126 ? -32.252 8.564 13.065 1.00 58.25 126 LEU A C 1
ATOM 911 O O . LEU A 1 126 ? -33.281 8.473 13.748 1.00 58.25 126 LEU A O 1
ATOM 915 N N . PRO A 1 127 ? -32.284 8.615 11.721 1.00 59.06 127 PRO A N 1
ATOM 916 C CA . PRO A 1 127 ? -33.527 8.413 11.012 1.00 59.06 127 PRO A CA 1
ATOM 917 C C . PRO A 1 127 ? -34.052 7.058 11.467 1.00 59.06 127 PRO A C 1
ATOM 919 O O . PRO A 1 127 ? -33.313 6.075 11.496 1.00 59.06 127 PRO A O 1
ATOM 922 N N . GLN A 1 128 ? -35.314 7.026 11.882 1.00 57.22 128 GLN A N 1
ATOM 923 C CA . GLN A 1 128 ? -35.969 5.889 12.534 1.00 57.22 128 GLN A CA 1
ATOM 924 C C . GLN A 1 128 ? -35.746 4.559 11.789 1.00 57.22 128 GLN A C 1
ATOM 926 O O . GLN A 1 128 ? -35.728 3.500 12.403 1.00 57.22 128 GLN A O 1
ATOM 931 N N . LYS A 1 129 ? -35.475 4.627 10.479 1.00 55.94 129 LYS A N 1
ATOM 932 C CA . LYS A 1 129 ? -35.068 3.515 9.613 1.00 55.94 129 LYS A CA 1
ATOM 933 C C . LYS A 1 129 ? -33.724 2.876 9.995 1.00 55.94 129 LYS A C 1
ATOM 935 O O . LYS A 1 129 ? -33.627 1.657 9.982 1.00 55.94 129 LYS A O 1
ATOM 940 N N . VAL A 1 130 ? -32.710 3.659 10.365 1.00 66.50 130 VAL A N 1
ATOM 941 C CA . VAL A 1 130 ? -31.393 3.156 10.802 1.00 66.50 130 VAL A CA 1
ATOM 942 C C . VAL A 1 130 ? -31.495 2.555 12.203 1.00 66.50 130 VAL A C 1
ATOM 944 O O . VAL A 1 130 ? -30.991 1.461 12.433 1.00 66.50 130 VAL A O 1
ATOM 947 N N . ALA A 1 131 ? -32.229 3.203 13.115 1.00 67.50 131 ALA A N 1
ATOM 948 C CA . ALA A 1 131 ? -32.497 2.642 14.441 1.00 67.50 131 ALA A CA 1
ATOM 949 C C . ALA A 1 131 ? -33.301 1.331 14.355 1.00 67.50 131 ALA A C 1
ATOM 951 O O . ALA A 1 131 ? -32.952 0.351 15.008 1.00 67.50 131 ALA A O 1
ATOM 952 N N . ALA A 1 132 ? -34.326 1.278 13.497 1.00 65.94 132 ALA A N 1
ATOM 953 C CA . ALA A 1 132 ? -35.106 0.069 13.245 1.00 65.94 132 ALA A CA 1
ATOM 954 C C . ALA A 1 132 ? -34.280 -1.036 12.571 1.00 65.94 132 ALA A C 1
ATOM 956 O O . ALA A 1 132 ? -34.456 -2.205 12.898 1.00 65.94 132 ALA A O 1
ATOM 957 N N . MET A 1 133 ? -33.348 -0.689 11.677 1.00 65.69 133 MET A N 1
ATOM 958 C CA . MET A 1 133 ? -32.456 -1.659 11.038 1.00 65.69 133 MET A CA 1
ATOM 959 C C . MET A 1 133 ? -31.481 -2.280 12.046 1.00 65.69 133 MET A C 1
ATOM 961 O O . MET A 1 133 ? -31.336 -3.500 12.080 1.00 65.69 133 MET A O 1
ATOM 965 N N . VAL A 1 134 ? -30.870 -1.469 12.918 1.00 73.25 134 VAL A N 1
ATOM 966 C CA . VAL A 1 134 ? -29.964 -1.960 13.972 1.00 73.25 134 VAL A CA 1
ATOM 967 C C . VAL A 1 134 ? -30.727 -2.788 15.011 1.00 73.25 134 VAL A C 1
ATOM 969 O O . VAL A 1 134 ? -30.292 -3.885 15.360 1.00 73.25 134 VAL A O 1
ATOM 972 N N . LEU A 1 135 ? -31.899 -2.324 15.457 1.00 72.44 135 LEU A N 1
ATOM 973 C CA . LEU A 1 135 ? -32.755 -3.089 16.370 1.00 72.44 135 LEU A CA 1
ATOM 974 C C . LEU A 1 135 ? -33.234 -4.400 15.735 1.00 72.44 135 LEU A C 1
ATOM 976 O O . LEU A 1 135 ? -33.209 -5.432 16.399 1.00 72.44 135 LEU A O 1
ATOM 980 N N . GLY A 1 136 ? -33.594 -4.389 14.450 1.00 74.31 136 GLY A N 1
ATOM 981 C CA . GLY A 1 136 ? -33.973 -5.584 13.697 1.00 74.31 136 GLY A CA 1
ATOM 982 C C . GLY A 1 136 ? -32.839 -6.605 13.597 1.00 74.31 136 GLY A C 1
ATOM 983 O O . GLY A 1 136 ? -33.076 -7.798 13.770 1.00 74.31 136 GLY A O 1
ATOM 984 N N . GLN A 1 137 ? -31.596 -6.156 13.403 1.00 69.56 137 GLN A N 1
ATOM 985 C CA . GLN A 1 137 ? -30.423 -7.037 13.388 1.00 69.56 137 GLN A CA 1
ATOM 986 C C . GLN A 1 137 ? -30.172 -7.681 14.761 1.00 69.56 137 GLN A C 1
ATOM 988 O O . GLN A 1 137 ? -29.912 -8.882 14.843 1.00 69.56 137 GLN A O 1
ATOM 993 N N . ILE A 1 138 ? -30.312 -6.914 15.847 1.00 77.12 138 ILE A N 1
ATOM 994 C CA . ILE A 1 138 ? -30.142 -7.418 17.220 1.00 77.12 138 ILE A CA 1
ATOM 995 C C . ILE A 1 138 ? -31.260 -8.407 17.588 1.00 77.12 138 ILE A C 1
ATOM 997 O O . ILE A 1 138 ? -30.989 -9.465 18.160 1.00 77.12 138 ILE A O 1
ATOM 1001 N N . LEU A 1 139 ? -3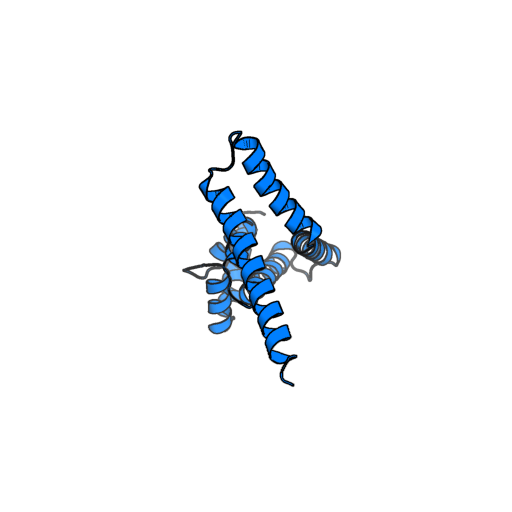2.510 -8.095 17.232 1.00 71.38 139 LEU A N 1
ATOM 1002 C CA . LEU A 1 139 ? -33.660 -8.981 17.430 1.00 71.38 139 LEU A CA 1
ATOM 1003 C C . LEU A 1 139 ? -33.522 -10.269 16.617 1.00 71.38 139 LEU A C 1
ATOM 1005 O O . LEU A 1 139 ? -33.708 -11.347 17.173 1.00 71.38 139 LEU A O 1
ATOM 1009 N N . SER A 1 140 ? -33.121 -10.177 15.348 1.00 72.50 140 SER A N 1
ATOM 1010 C CA . SER A 1 140 ? -32.874 -11.343 14.492 1.00 72.50 140 SER A CA 1
ATOM 1011 C C . SER A 1 140 ? -31.812 -12.275 15.085 1.00 72.50 140 SER A C 1
ATOM 1013 O O . SER A 1 140 ? -32.029 -13.487 15.161 1.00 72.50 140 SER A O 1
ATOM 1015 N N . LYS A 1 141 ? -30.707 -11.714 15.603 1.00 69.94 141 LYS A N 1
ATOM 1016 C CA . LYS A 1 141 ? -29.663 -12.490 16.288 1.00 69.94 141 LYS A CA 1
ATOM 1017 C C . LYS A 1 141 ? -30.186 -13.192 17.540 1.00 69.94 141 LYS A C 1
ATOM 1019 O O . LYS A 1 141 ? -29.944 -14.383 17.698 1.00 69.94 141 LYS A O 1
ATOM 1024 N N . ARG A 1 142 ? -30.945 -12.497 18.396 1.00 70.62 142 ARG A N 1
ATOM 1025 C CA . ARG A 1 142 ? -31.541 -13.109 19.599 1.00 70.62 142 ARG A CA 1
ATOM 1026 C C . ARG A 1 142 ? -32.578 -14.180 19.269 1.00 70.62 142 ARG A C 1
ATOM 1028 O O . ARG A 1 142 ? -32.711 -15.135 20.027 1.00 70.62 142 ARG A O 1
ATOM 1035 N N . ILE A 1 143 ? -33.320 -14.030 18.171 1.00 71.62 143 ILE A N 1
ATOM 1036 C CA . ILE A 1 143 ? -34.272 -15.047 17.708 1.00 71.62 143 ILE A CA 1
ATOM 1037 C C . ILE A 1 143 ? -33.515 -16.288 17.229 1.00 71.62 143 ILE A C 1
ATOM 1039 O O . ILE A 1 143 ? -33.885 -17.389 17.620 1.00 71.62 143 ILE A O 1
ATOM 1043 N N . HIS A 1 144 ? -32.427 -16.125 16.470 1.00 65.94 144 HIS A N 1
ATOM 1044 C CA . HIS A 1 144 ? -31.573 -17.247 16.062 1.00 65.94 144 HIS A CA 1
ATOM 1045 C C . HIS A 1 144 ? -30.919 -17.944 17.260 1.00 65.94 144 HIS A C 1
ATOM 1047 O O . HIS A 1 144 ? -30.895 -19.168 17.320 1.00 65.94 144 HIS A O 1
ATOM 1053 N N . GLU A 1 145 ? -30.444 -17.182 18.243 1.00 68.75 145 GLU A N 1
ATOM 1054 C CA . GLU A 1 145 ? -29.815 -17.715 19.454 1.00 68.75 145 GLU A CA 1
ATOM 1055 C C . GLU A 1 145 ? -30.818 -18.491 20.323 1.00 68.75 145 GLU A C 1
ATOM 1057 O O . GLU A 1 145 ? -30.530 -19.599 20.770 1.00 68.75 145 GLU A O 1
ATOM 1062 N N . LYS A 1 146 ? -32.047 -17.975 20.482 1.00 67.88 146 LYS A N 1
ATOM 1063 C CA . LYS A 1 146 ? -33.135 -18.702 21.154 1.00 67.88 146 LYS A CA 1
ATOM 1064 C C . LYS A 1 146 ? -33.616 -19.916 20.363 1.00 67.88 146 LYS A C 1
ATOM 1066 O O . LYS A 1 146 ? -33.936 -20.926 20.978 1.00 67.88 146 LYS A O 1
ATOM 1071 N N . ALA A 1 147 ? -33.662 -19.838 19.034 1.00 65.38 147 ALA A N 1
ATOM 1072 C CA . ALA A 1 147 ? -34.036 -20.964 18.183 1.00 65.38 147 ALA A CA 1
ATOM 1073 C C . ALA A 1 147 ? -32.994 -22.091 18.253 1.00 65.38 147 ALA A C 1
ATOM 1075 O O . ALA A 1 147 ? -33.369 -23.254 18.355 1.00 65.38 147 ALA A O 1
ATOM 1076 N N . MET A 1 148 ? -31.700 -21.757 18.288 1.00 63.31 148 MET A N 1
ATOM 1077 C CA . MET A 1 148 ? -30.630 -22.741 18.480 1.00 63.31 148 MET A CA 1
ATOM 1078 C C . MET A 1 148 ? -30.605 -23.313 19.900 1.00 63.31 148 MET A C 1
ATOM 1080 O O . MET A 1 148 ? -30.436 -24.518 20.057 1.00 63.31 148 MET A O 1
ATOM 1084 N N . ALA A 1 149 ? -30.852 -22.495 20.927 1.00 67.06 149 ALA A N 1
ATOM 1085 C CA . ALA A 1 149 ? -30.986 -22.982 22.299 1.00 67.06 149 ALA A CA 1
ATOM 1086 C C . ALA A 1 149 ? -32.202 -23.914 22.462 1.00 67.06 149 ALA A C 1
ATOM 1088 O O . ALA A 1 149 ? -32.087 -24.968 23.081 1.00 67.06 149 ALA A O 1
ATOM 1089 N N . ALA A 1 150 ? -33.347 -23.578 21.859 1.00 63.12 150 ALA A N 1
ATOM 1090 C CA . ALA A 1 150 ? -34.531 -24.436 21.851 1.00 63.12 150 ALA A CA 1
ATOM 1091 C C . ALA A 1 150 ? -34.300 -25.735 21.060 1.00 63.12 150 ALA A C 1
ATOM 1093 O O . ALA A 1 150 ? -34.742 -26.794 21.497 1.00 63.12 150 ALA A O 1
ATOM 1094 N N . ALA A 1 151 ? -33.564 -25.679 19.945 1.00 61.47 151 ALA A N 1
ATOM 1095 C CA . ALA A 1 151 ? -33.178 -26.863 19.180 1.00 61.47 151 ALA A CA 1
ATOM 1096 C C . ALA A 1 151 ? -32.191 -27.764 19.947 1.00 61.47 151 ALA A C 1
ATOM 1098 O O . ALA A 1 151 ? -32.338 -28.981 19.901 1.00 61.47 151 ALA A O 1
ATOM 1099 N N . MET A 1 152 ? -31.237 -27.199 20.701 1.00 59.56 152 MET A N 1
ATOM 1100 C CA . MET A 1 152 ? -30.347 -27.975 21.582 1.00 59.56 152 MET A CA 1
ATOM 1101 C C . MET A 1 152 ? -31.107 -28.634 22.737 1.00 59.56 152 MET A C 1
ATOM 1103 O O . MET A 1 152 ? -30.833 -29.789 23.046 1.00 59.56 152 MET A O 1
ATOM 1107 N N . VAL A 1 153 ? -32.079 -27.943 23.341 1.00 65.00 153 VAL A N 1
ATOM 1108 C CA . VAL A 1 153 ? -32.915 -28.506 24.417 1.00 65.00 153 VAL A CA 1
ATOM 1109 C C . VAL A 1 153 ? -33.864 -29.589 23.886 1.00 65.00 153 VAL A C 1
ATOM 1111 O O . VAL A 1 153 ? -34.048 -30.607 24.545 1.00 65.00 153 VAL A O 1
ATOM 1114 N N . ALA A 1 154 ? -34.418 -29.426 22.680 1.00 60.41 154 ALA A N 1
ATOM 1115 C CA . ALA A 1 154 ? -35.220 -30.464 22.027 1.00 60.41 154 ALA A CA 1
ATOM 1116 C C . ALA A 1 154 ? -34.376 -31.679 21.596 1.00 60.41 154 ALA A C 1
ATOM 1118 O O . ALA A 1 154 ? -34.853 -32.807 21.652 1.00 60.41 154 ALA A O 1
ATOM 1119 N N . ALA A 1 155 ? -33.113 -31.468 21.208 1.00 58.66 155 ALA A N 1
ATOM 1120 C CA . ALA A 1 155 ? -32.183 -32.544 20.862 1.00 58.66 155 ALA A CA 1
ATOM 1121 C C . ALA A 1 155 ? -31.603 -33.273 22.091 1.00 58.66 155 ALA A C 1
ATOM 1123 O O . ALA A 1 155 ? -31.200 -34.426 21.966 1.00 58.66 155 ALA A O 1
ATOM 1124 N N . SER A 1 156 ? -31.573 -32.640 23.272 1.00 60.78 156 SER A N 1
ATOM 1125 C CA . SER A 1 156 ? -31.136 -33.267 24.532 1.00 60.78 156 SER A CA 1
ATOM 1126 C C . SER A 1 156 ? -32.287 -33.830 25.378 1.00 60.78 156 SER A C 1
ATOM 1128 O O . SER A 1 156 ? -32.054 -34.245 26.512 1.00 60.78 156 SER A O 1
ATOM 1130 N N . GLY A 1 157 ? -33.521 -33.791 24.867 1.00 59.59 157 GLY A N 1
ATOM 1131 C CA . GLY A 1 157 ? -34.741 -34.182 25.570 1.00 59.59 157 GLY A CA 1
ATOM 1132 C C . GLY A 1 157 ? -35.604 -35.130 24.743 1.00 59.59 157 GLY A C 1
ATOM 1133 O O . GLY A 1 157 ? -36.708 -34.770 24.346 1.00 59.59 157 GLY A O 1
ATOM 1134 N N . ALA A 1 158 ? -35.109 -36.343 24.510 1.00 45.75 158 ALA A N 1
ATOM 1135 C CA . ALA A 1 158 ? -35.952 -37.514 24.289 1.00 45.75 158 ALA A CA 1
ATOM 1136 C C . ALA A 1 158 ? -35.747 -38.470 25.485 1.00 45.75 158 ALA A C 1
ATOM 1138 O O . ALA A 1 158 ? -34.610 -38.564 25.955 1.00 45.75 158 ALA A O 1
ATOM 1139 N N . PRO A 1 159 ? -36.822 -39.084 26.019 1.00 54.91 159 PRO A N 1
ATOM 1140 C CA . PRO A 1 159 ? -36.771 -39.982 27.176 1.00 54.91 159 PRO A CA 1
ATOM 1141 C C . PRO A 1 159 ? -35.905 -41.225 26.947 1.00 54.91 159 PRO A C 1
ATOM 1143 O O . PRO A 1 159 ? -35.798 -41.670 25.780 1.00 54.91 159 PRO A O 1
#